Protein AF-A0A9E2I5A7-F1 (afdb_monomer_lite)

Foldseek 3Di:
DPPDQDADDDDPDPVRVVVCVVPDDCVSNVSVDDDDDDDDDDDDDDDDDDDDPVRVVVLCVVCVVVVHHSVVSVD

Radius of gyration: 24.11 Å; chains: 1; bounding box: 38×34×63 Å

Secondary structure (DSSP, 8-state):
-----PPPPPPSSHHHHHHHHHHS-GGGGGGGSPP-------PPP-------HHHHHHHHHHHHHTTS-HHHHH-

Structure (mmCIF, N/CA/C/O backbone):
data_AF-A0A9E2I5A7-F1
#
_entry.id   AF-A0A9E2I5A7-F1
#
loop_
_atom_site.group_PDB
_atom_site.id
_atom_site.type_symbol
_atom_site.label_atom_id
_atom_site.label_alt_id
_atom_site.label_comp_id
_atom_site.label_asym_id
_atom_site.label_entity_id
_atom_site.label_seq_id
_atom_site.pdbx_PDB_ins_code
_atom_site.Cartn_x
_atom_site.Cartn_y
_atom_site.Cartn_z
_atom_site.occupancy
_atom_site.B_iso_or_equiv
_atom_site.auth_seq_id
_atom_site.auth_comp_id
_atom_site.auth_asym_id
_atom_site.auth_atom_id
_atom_site.pdbx_PDB_model_num
ATOM 1 N N . MET A 1 1 ? 11.321 -21.421 -34.804 1.00 42.78 1 MET A N 1
ATOM 2 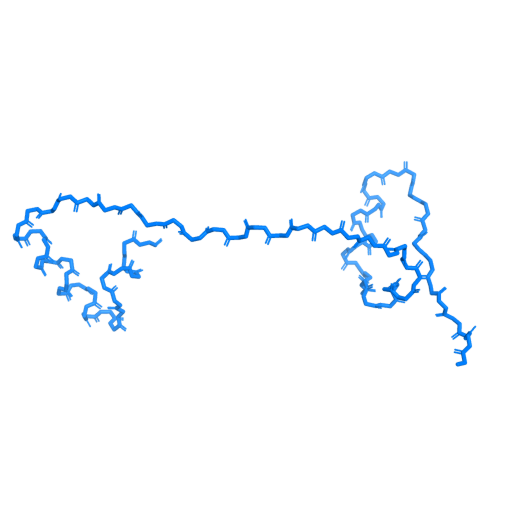C CA . MET A 1 1 ? 11.183 -20.770 -36.126 1.00 42.78 1 MET A CA 1
ATOM 3 C C . MET A 1 1 ? 11.457 -19.288 -35.902 1.00 42.78 1 MET A C 1
ATOM 5 O O . MET A 1 1 ? 10.788 -18.732 -35.043 1.00 42.78 1 MET A O 1
ATOM 9 N N . PRO A 1 2 ? 12.487 -18.685 -36.520 1.00 48.97 2 PRO A N 1
ATOM 10 C CA . PRO A 1 2 ? 13.007 -17.368 -36.151 1.00 48.97 2 PRO A CA 1
ATOM 11 C C . PRO A 1 2 ? 12.356 -16.255 -36.985 1.00 48.97 2 PRO A C 1
ATOM 13 O O . PRO A 1 2 ? 13.052 -15.459 -37.598 1.00 48.97 2 PRO A O 1
ATOM 16 N N . GLU A 1 3 ? 11.031 -16.220 -37.067 1.00 54.12 3 GLU A N 1
ATOM 17 C CA . GLU A 1 3 ? 10.340 -15.312 -37.985 1.00 54.12 3 GLU A CA 1
ATOM 18 C C . GLU A 1 3 ? 9.550 -14.285 -37.157 1.00 54.12 3 GLU A C 1
ATOM 20 O O . GLU A 1 3 ? 8.535 -14.628 -36.561 1.00 54.12 3 GLU A O 1
ATOM 25 N N . ASN A 1 4 ? 10.055 -13.041 -37.122 1.00 60.44 4 ASN A N 1
ATOM 26 C CA . ASN A 1 4 ? 9.528 -11.827 -36.463 1.00 60.44 4 ASN A CA 1
ATOM 27 C C . ASN A 1 4 ? 9.785 -11.602 -34.958 1.00 60.44 4 ASN A C 1
ATOM 29 O O . ASN A 1 4 ? 8.861 -11.363 -34.186 1.00 60.44 4 ASN A O 1
ATOM 33 N N . ARG A 1 5 ? 11.057 -11.492 -34.547 1.00 68.62 5 ARG A N 1
ATOM 34 C CA . ARG A 1 5 ? 11.389 -10.758 -33.309 1.00 68.62 5 ARG A CA 1
ATOM 35 C C . ARG A 1 5 ? 11.301 -9.253 -33.565 1.00 68.62 5 ARG A C 1
ATOM 37 O O . ARG A 1 5 ? 12.166 -8.704 -34.249 1.00 68.62 5 ARG A O 1
ATOM 44 N N . LYS A 1 6 ? 10.260 -8.590 -33.054 1.00 83.62 6 LYS A N 1
ATOM 45 C CA . LYS A 1 6 ? 10.142 -7.129 -33.137 1.00 83.62 6 LYS A CA 1
ATOM 46 C C . LYS A 1 6 ? 11.168 -6.484 -32.205 1.00 83.62 6 LYS A C 1
ATOM 48 O O . LYS A 1 6 ? 11.266 -6.836 -31.036 1.00 83.62 6 LYS A O 1
ATOM 53 N N . THR A 1 7 ? 11.935 -5.532 -32.722 1.00 86.06 7 THR A N 1
ATOM 54 C CA . THR A 1 7 ? 12.900 -4.746 -31.940 1.00 86.06 7 THR A CA 1
ATOM 55 C C . THR A 1 7 ? 12.317 -3.383 -31.608 1.00 86.06 7 THR A C 1
ATOM 57 O O . THR A 1 7 ? 11.623 -2.799 -32.443 1.00 86.06 7 THR A O 1
ATOM 60 N N . LEU A 1 8 ? 12.632 -2.848 -30.429 1.00 87.19 8 LEU A N 1
ATOM 61 C CA . LEU A 1 8 ? 12.182 -1.510 -30.048 1.00 87.19 8 LEU A CA 1
ATOM 62 C C . LEU A 1 8 ? 12.725 -0.438 -31.015 1.00 87.19 8 LEU A C 1
ATOM 64 O O . LEU A 1 8 ? 13.916 -0.468 -31.348 1.00 87.19 8 LEU A O 1
ATOM 68 N N . PRO A 1 9 ? 11.880 0.502 -31.478 1.00 88.12 9 PRO A N 1
ATOM 69 C CA . PRO A 1 9 ? 12.320 1.609 -32.315 1.00 88.12 9 PRO A CA 1
ATOM 70 C C . PRO A 1 9 ? 13.135 2.629 -31.506 1.00 88.12 9 PRO A C 1
ATOM 72 O O . PRO A 1 9 ? 13.112 2.656 -30.277 1.00 88.12 9 PRO A O 1
ATOM 75 N N . LYS A 1 10 ? 13.878 3.488 -32.210 1.00 91.38 10 LYS A N 1
ATOM 76 C CA . LYS A 1 10 ? 14.547 4.642 -31.598 1.00 91.38 10 LYS A CA 1
ATOM 77 C C . LYS A 1 10 ? 13.600 5.835 -31.621 1.00 91.38 10 LYS A C 1
ATOM 79 O O . LYS A 1 10 ? 13.101 6.168 -32.690 1.00 91.38 10 LYS A O 1
ATOM 84 N N . PHE A 1 11 ? 13.432 6.492 -30.481 1.00 94.12 11 PHE A N 1
ATOM 85 C CA . PHE A 1 11 ? 12.589 7.680 -30.343 1.00 94.12 11 PHE A CA 1
ATOM 86 C C . PHE A 1 11 ? 13.422 8.960 -30.440 1.00 94.12 11 PHE A C 1
ATOM 88 O O . PHE A 1 11 ? 14.574 8.994 -29.993 1.00 94.12 11 PHE A O 1
ATOM 95 N N . GLN A 1 12 ? 12.848 10.011 -31.021 1.00 93.38 12 GLN A N 1
ATOM 96 C CA . GLN A 1 12 ? 13.472 11.332 -31.143 1.00 93.38 12 GLN A CA 1
ATOM 97 C C . GLN A 1 12 ? 13.060 12.276 -30.003 1.00 93.38 12 GLN A C 1
ATOM 99 O O . GLN A 1 12 ? 13.717 13.297 -29.789 1.00 93.38 12 GLN A O 1
ATOM 104 N N . SER A 1 13 ? 12.003 11.939 -29.256 1.00 95.94 13 SER A N 1
ATOM 105 C CA . SER A 1 13 ? 11.529 12.693 -28.092 1.00 95.94 13 SER A CA 1
ATOM 106 C C . SER A 1 13 ? 10.906 11.785 -27.024 1.00 95.94 13 SER A C 1
ATOM 108 O O . SER A 1 13 ? 10.562 10.630 -27.283 1.00 95.94 13 SER A O 1
ATOM 110 N N . LEU A 1 14 ? 10.753 12.319 -25.807 1.00 93.75 14 LEU A N 1
ATOM 111 C CA . LEU A 1 14 ? 10.051 11.624 -24.724 1.00 93.75 14 LEU A CA 1
ATOM 112 C C . LEU A 1 14 ? 8.550 11.478 -25.009 1.00 93.75 14 LEU A C 1
ATOM 114 O O . LEU A 1 14 ? 7.985 10.447 -24.666 1.00 93.75 14 LEU A O 1
ATOM 118 N N . ASP A 1 15 ? 7.929 12.463 -25.664 1.00 95.69 15 ASP A N 1
ATOM 119 C CA . ASP A 1 15 ? 6.502 12.421 -26.013 1.00 95.69 15 ASP A CA 1
ATOM 120 C C . ASP A 1 15 ? 6.207 11.315 -27.038 1.00 95.69 15 ASP A C 1
ATOM 122 O O . ASP A 1 15 ? 5.227 10.588 -26.907 1.00 95.69 15 ASP A O 1
ATOM 126 N N . GLU A 1 16 ? 7.089 11.142 -28.029 1.00 95.31 16 GLU A N 1
ATOM 127 C CA . GLU A 1 16 ? 7.000 10.061 -29.018 1.00 95.31 16 GLU A CA 1
ATOM 128 C C . GLU A 1 16 ? 7.160 8.685 -28.358 1.00 95.31 16 GLU A C 1
ATOM 130 O O . GLU A 1 16 ? 6.417 7.754 -28.664 1.00 95.31 16 GLU A O 1
ATOM 135 N N . MET A 1 17 ? 8.105 8.568 -27.418 1.00 93.75 17 MET A N 1
ATOM 136 C CA . MET A 1 17 ? 8.289 7.349 -26.634 1.00 93.75 17 MET A CA 1
ATOM 137 C C . MET A 1 17 ? 7.038 7.036 -25.808 1.00 93.75 17 MET A C 1
ATOM 139 O O . MET A 1 17 ? 6.546 5.915 -25.863 1.00 93.75 17 MET A O 1
ATOM 143 N N . ALA A 1 18 ? 6.502 8.014 -25.074 1.00 94.19 18 ALA A N 1
ATOM 144 C CA . ALA A 1 18 ? 5.309 7.830 -24.251 1.00 94.19 18 ALA A CA 1
ATOM 145 C C . ALA A 1 18 ? 4.100 7.381 -25.087 1.00 94.19 18 ALA A C 1
ATOM 147 O O . ALA A 1 18 ? 3.480 6.374 -24.756 1.00 94.19 18 ALA A O 1
ATOM 148 N N . ALA A 1 19 ? 3.839 8.050 -26.216 1.00 95.25 19 ALA A N 1
ATOM 149 C CA . ALA A 1 19 ? 2.755 7.681 -27.126 1.00 95.25 19 ALA A CA 1
ATOM 150 C C . ALA A 1 19 ? 2.896 6.242 -27.654 1.00 95.25 19 ALA A C 1
ATOM 152 O O . ALA A 1 19 ? 1.913 5.509 -27.736 1.00 95.25 19 ALA A O 1
ATOM 153 N N . PHE A 1 20 ? 4.122 5.802 -27.957 1.00 94.38 20 PHE A N 1
ATOM 154 C CA . PHE A 1 20 ? 4.370 4.418 -28.355 1.00 94.38 20 PHE A CA 1
ATOM 155 C C . PHE A 1 20 ? 3.995 3.420 -27.251 1.00 94.38 20 PHE A C 1
ATOM 157 O O . PHE A 1 20 ? 3.340 2.425 -27.548 1.00 94.38 20 PHE A O 1
ATOM 164 N N . PHE A 1 21 ? 4.376 3.675 -25.995 1.00 92.88 21 PHE A N 1
ATOM 165 C CA . PHE A 1 21 ? 4.051 2.785 -24.871 1.00 92.88 21 PHE A CA 1
ATOM 166 C C . PHE A 1 21 ? 2.555 2.767 -24.521 1.00 92.88 21 PHE A C 1
ATOM 168 O O . PHE A 1 21 ? 2.070 1.740 -24.052 1.00 92.88 21 PHE A O 1
ATOM 175 N N . ASP A 1 22 ? 1.826 3.857 -24.766 1.00 94.50 22 ASP A N 1
ATOM 176 C CA . ASP A 1 22 ? 0.376 3.915 -24.543 1.00 94.50 22 ASP A CA 1
ATOM 177 C C . ASP A 1 22 ? -0.408 3.095 -25.581 1.00 94.50 22 ASP A C 1
ATOM 179 O O . ASP A 1 22 ? -1.439 2.498 -25.264 1.00 94.50 22 ASP A O 1
ATOM 183 N N . GLU A 1 23 ? 0.072 3.061 -26.826 1.00 93.12 23 GLU A N 1
ATOM 184 C CA . GLU A 1 23 ? -0.641 2.449 -27.955 1.00 93.12 23 GLU A CA 1
ATOM 185 C C . GLU A 1 23 ? -0.140 1.041 -28.323 1.00 93.12 23 GLU A C 1
ATOM 187 O O . GLU A 1 23 ? -0.780 0.352 -29.123 1.00 93.12 23 GLU A O 1
ATOM 192 N N . THR A 1 24 ? 0.984 0.591 -27.753 1.00 91.56 24 THR A N 1
ATO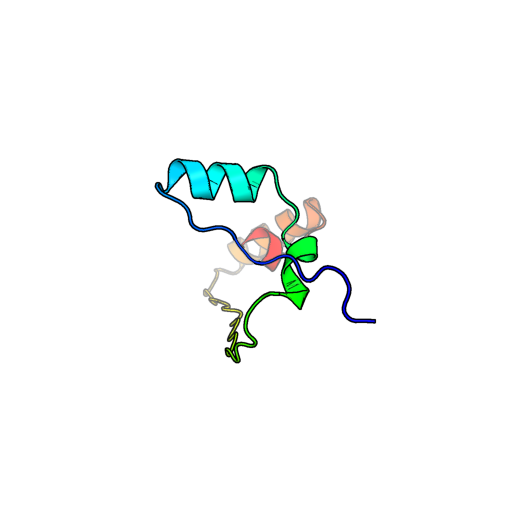M 193 C CA . THR A 1 24 ? 1.666 -0.646 -28.168 1.00 91.56 24 THR A CA 1
ATOM 194 C C . THR A 1 24 ? 1.744 -1.681 -27.049 1.00 91.56 24 THR A C 1
ATOM 196 O O . THR A 1 24 ? 2.205 -1.397 -25.946 1.00 91.56 24 THR A O 1
ATOM 199 N N . ASP A 1 25 ? 1.375 -2.929 -27.358 1.00 90.19 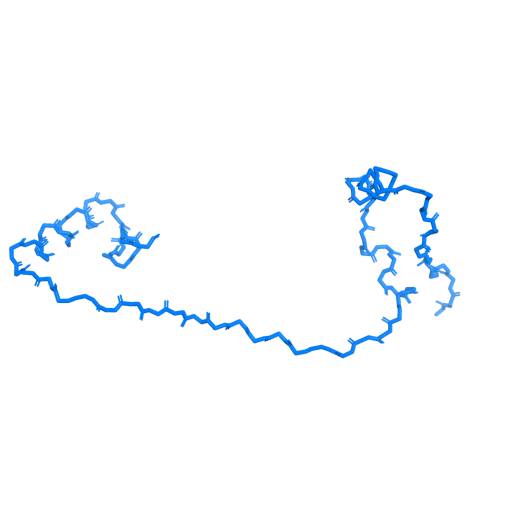25 ASP A N 1
ATOM 200 C CA . ASP A 1 25 ? 1.611 -4.065 -26.465 1.00 90.19 25 ASP A CA 1
ATOM 201 C C . ASP A 1 25 ? 3.106 -4.425 -26.438 1.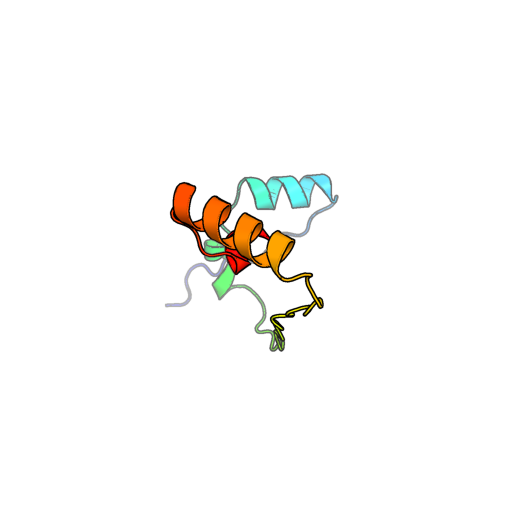00 90.19 25 ASP A C 1
ATOM 203 O O . ASP A 1 25 ? 3.702 -4.802 -27.449 1.00 90.19 25 ASP A O 1
ATOM 207 N N . MET A 1 26 ? 3.724 -4.326 -25.264 1.00 89.25 26 MET A N 1
ATOM 208 C CA . MET A 1 26 ? 5.143 -4.630 -25.075 1.00 89.25 26 MET A CA 1
ATOM 209 C C . MET A 1 26 ? 5.456 -6.131 -25.128 1.00 89.25 26 MET A C 1
ATOM 211 O O . MET A 1 26 ? 6.609 -6.497 -25.374 1.00 89.25 26 MET A O 1
ATOM 215 N N . GLY A 1 27 ? 4.454 -6.999 -24.951 1.00 88.94 27 GLY A N 1
ATOM 216 C CA . GLY A 1 27 ? 4.602 -8.447 -25.097 1.00 88.94 27 GLY A CA 1
ATOM 217 C C . GLY A 1 27 ? 5.071 -8.847 -26.498 1.00 88.94 27 GLY A C 1
ATOM 218 O O . GLY A 1 27 ? 5.897 -9.746 -26.636 1.00 88.94 27 GLY A O 1
ATOM 219 N N . ASP A 1 28 ? 4.654 -8.098 -27.521 1.00 89.50 28 ASP A N 1
ATOM 220 C CA . ASP A 1 28 ? 5.053 -8.293 -28.920 1.00 89.50 28 ASP A CA 1
ATOM 221 C C . ASP A 1 28 ? 6.556 -8.068 -29.180 1.00 89.50 28 ASP A C 1
ATOM 223 O O . ASP A 1 28 ? 7.087 -8.510 -30.203 1.00 89.50 28 ASP A O 1
ATOM 227 N N . TYR A 1 29 ? 7.239 -7.345 -28.288 1.00 89.94 29 TYR A N 1
ATOM 228 C CA . TYR A 1 29 ? 8.653 -6.982 -28.414 1.00 89.94 29 TYR A CA 1
ATOM 229 C C . TYR A 1 29 ? 9.554 -7.795 -27.481 1.00 89.94 29 TYR A C 1
ATOM 231 O O . TYR A 1 29 ? 10.776 -7.716 -27.610 1.00 89.94 29 TYR A O 1
ATOM 239 N N . LEU A 1 30 ? 8.973 -8.586 -26.570 1.00 85.81 30 LEU A N 1
ATOM 240 C CA . LEU A 1 30 ? 9.686 -9.281 -25.496 1.00 85.81 30 LEU A CA 1
ATOM 241 C C . LEU A 1 30 ? 10.816 -10.175 -26.027 1.00 85.81 30 LEU A C 1
ATOM 243 O O . LEU A 1 30 ? 11.944 -10.082 -25.551 1.00 85.81 30 LEU A O 1
ATOM 247 N N . ASP A 1 31 ? 10.553 -10.957 -27.076 1.00 87.75 31 ASP A N 1
ATOM 248 C CA . ASP A 1 31 ? 11.542 -11.867 -27.676 1.00 87.75 31 ASP A CA 1
ATOM 249 C C . ASP A 1 31 ? 12.724 -11.139 -28.348 1.00 87.75 31 ASP A C 1
ATOM 251 O O . ASP A 1 31 ? 13.772 -11.740 -28.609 1.00 87.75 31 ASP A O 1
ATOM 255 N N . GLY A 1 32 ? 12.541 -9.863 -28.705 1.00 87.38 32 GLY A N 1
ATOM 256 C CA . GLY A 1 32 ? 13.551 -9.017 -29.342 1.00 87.38 32 GLY A CA 1
ATOM 257 C C . GLY A 1 32 ? 14.354 -8.160 -28.364 1.00 87.38 32 GLY A C 1
ATOM 258 O O . GLY A 1 32 ? 15.314 -7.509 -28.787 1.00 87.38 32 GLY A O 1
ATOM 259 N N . MET A 1 33 ? 13.978 -8.137 -27.083 1.00 86.44 33 MET A N 1
ATOM 260 C CA . MET A 1 33 ? 14.695 -7.390 -26.056 1.00 86.44 33 MET A CA 1
ATOM 261 C C . MET A 1 33 ? 15.962 -8.127 -25.607 1.00 86.44 33 MET A C 1
ATOM 263 O O . MET A 1 33 ? 16.015 -9.358 -25.640 1.00 86.44 33 MET A O 1
ATOM 267 N N . PRO A 1 34 ? 17.009 -7.390 -25.195 1.00 85.94 34 PRO A N 1
ATOM 268 C CA . PRO A 1 34 ? 18.179 -8.009 -24.592 1.00 85.94 34 PRO A CA 1
ATOM 269 C C . PRO A 1 34 ? 17.800 -8.702 -23.280 1.00 85.94 34 PRO A C 1
ATOM 271 O O . PRO A 1 34 ? 17.003 -8.183 -22.500 1.00 85.94 34 PRO A O 1
ATOM 274 N N . GLU A 1 35 ? 18.414 -9.853 -23.023 1.00 87.50 35 GLU A N 1
ATOM 275 C CA . GLU A 1 35 ? 18.319 -10.521 -21.728 1.00 87.50 35 GLU A CA 1
ATOM 276 C C . GLU A 1 35 ? 19.053 -9.686 -20.670 1.00 87.50 35 GLU A C 1
ATOM 278 O O . GLU A 1 35 ? 20.192 -9.258 -20.879 1.00 87.50 35 GLU A O 1
ATOM 283 N N . VAL A 1 36 ? 18.380 -9.416 -19.551 1.00 89.50 36 VAL A N 1
ATOM 284 C CA . VAL A 1 36 ? 18.916 -8.633 -18.435 1.00 89.50 36 VAL A CA 1
ATOM 285 C C . VAL A 1 36 ? 18.572 -9.343 -17.135 1.00 89.50 36 VAL A C 1
ATOM 287 O O . VAL A 1 36 ? 17.406 -9.623 -16.864 1.00 89.50 36 VAL A O 1
ATOM 290 N N . GLU A 1 37 ? 19.587 -9.589 -16.312 1.00 89.56 37 GLU A N 1
ATOM 291 C CA . GLU A 1 37 ? 19.409 -10.054 -14.940 1.00 89.56 37 GLU A CA 1
ATOM 292 C C . GLU A 1 37 ? 19.302 -8.849 -14.004 1.00 89.56 37 GLU A C 1
ATOM 294 O O . GLU A 1 37 ? 20.159 -7.963 -13.999 1.00 89.56 37 GLU A O 1
ATOM 299 N N . PHE A 1 38 ? 18.240 -8.808 -13.205 1.00 88.38 38 PHE A N 1
ATOM 300 C CA . PHE A 1 38 ? 18.052 -7.807 -12.165 1.00 88.38 38 PHE A CA 1
ATOM 301 C C . PHE A 1 38 ? 17.368 -8.441 -10.958 1.00 88.38 38 PHE A C 1
ATOM 303 O O . PHE A 1 38 ? 16.543 -9.344 -11.090 1.00 88.38 38 PHE A O 1
ATOM 310 N N . GLU A 1 39 ? 17.724 -7.965 -9.770 1.00 90.12 39 GLU A N 1
ATOM 311 C CA . GLU A 1 39 ? 17.134 -8.418 -8.517 1.00 90.12 39 GLU A CA 1
ATOM 312 C C . GLU A 1 39 ? 16.014 -7.458 -8.116 1.00 90.12 39 GLU A C 1
ATOM 314 O O . GLU A 1 39 ? 16.218 -6.247 -8.007 1.00 90.12 39 GLU A O 1
ATOM 319 N N . ILE A 1 40 ? 14.815 -8.002 -7.919 1.00 87.31 40 ILE A N 1
ATOM 320 C CA . ILE A 1 40 ? 13.683 -7.256 -7.382 1.00 87.31 40 ILE A CA 1
ATOM 321 C C . ILE A 1 40 ? 13.551 -7.622 -5.910 1.00 87.31 40 ILE A C 1
ATOM 323 O O . ILE A 1 40 ? 13.074 -8.708 -5.583 1.00 87.31 40 ILE A O 1
ATOM 327 N N . ASP A 1 41 ? 13.923 -6.695 -5.031 1.00 86.56 41 ASP A N 1
ATOM 328 C CA . ASP A 1 41 ? 13.710 -6.841 -3.595 1.00 86.56 41 ASP A CA 1
ATOM 329 C C . ASP A 1 41 ? 12.472 -6.051 -3.143 1.00 86.56 41 ASP A C 1
ATOM 331 O O . ASP A 1 41 ? 12.552 -4.896 -2.716 1.00 86.56 41 ASP A O 1
ATOM 335 N N . ILE A 1 42 ? 11.286 -6.653 -3.291 1.00 86.31 42 ILE A N 1
ATOM 336 C CA . ILE A 1 42 ? 10.043 -6.065 -2.770 1.00 86.31 42 ILE A CA 1
ATOM 337 C C . ILE A 1 42 ? 9.914 -6.422 -1.290 1.00 86.31 42 ILE A C 1
ATOM 339 O O . ILE A 1 42 ? 9.540 -7.537 -0.927 1.00 86.31 42 ILE A O 1
ATOM 343 N N . GLN A 1 43 ? 10.167 -5.439 -0.432 1.00 85.31 43 GLN A N 1
ATOM 344 C CA . GLN A 1 43 ? 10.049 -5.573 1.017 1.00 85.31 43 GLN A CA 1
ATOM 345 C C . GLN A 1 43 ? 8.678 -5.094 1.512 1.00 85.31 43 GLN A C 1
ATOM 347 O O . GLN A 1 43 ? 8.253 -3.972 1.232 1.00 85.31 43 GLN A O 1
ATOM 352 N N . SER A 1 44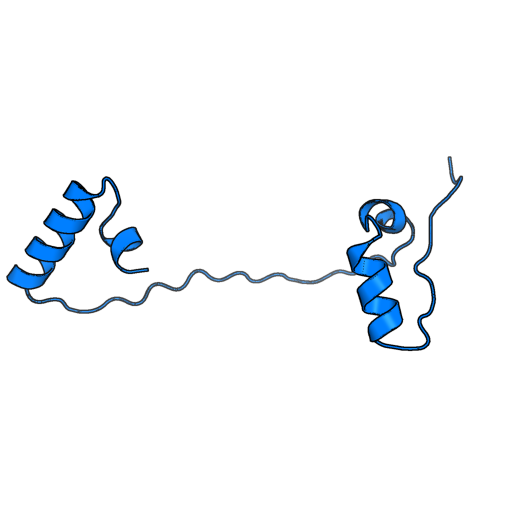 ? 7.986 -5.919 2.304 1.00 78.44 44 SER A N 1
ATOM 353 C CA . SER A 1 44 ? 6.779 -5.497 3.024 1.00 78.44 44 SER A CA 1
ATOM 354 C C . SER A 1 44 ? 7.157 -4.863 4.366 1.00 78.44 44 SER A C 1
ATOM 356 O O . SER A 1 44 ? 7.697 -5.544 5.239 1.00 78.44 44 SER A O 1
ATOM 358 N N . GLY A 1 45 ? 6.849 -3.580 4.563 1.00 81.31 45 GLY A N 1
ATOM 359 C CA . GLY A 1 45 ? 7.049 -2.892 5.840 1.00 81.31 45 GLY A CA 1
ATOM 360 C C . GLY A 1 45 ? 5.783 -2.891 6.698 1.00 81.31 45 GLY A C 1
ATOM 361 O O . GLY A 1 45 ? 4.709 -2.553 6.208 1.00 81.31 45 GLY A O 1
ATOM 362 N N . LYS A 1 46 ? 5.902 -3.223 7.991 1.00 82.81 46 LYS A N 1
ATOM 363 C CA . LYS A 1 46 ? 4.847 -2.981 8.989 1.00 82.81 46 LYS A CA 1
ATOM 364 C C . LYS A 1 46 ? 5.368 -2.040 10.067 1.00 82.81 46 LYS A C 1
ATOM 366 O O . LYS A 1 46 ? 6.387 -2.328 10.692 1.00 82.81 46 LYS A O 1
ATOM 371 N N . THR A 1 47 ? 4.643 -0.955 10.319 1.00 83.06 47 THR A N 1
ATOM 372 C CA . THR A 1 47 ? 4.940 -0.036 11.424 1.00 83.06 47 THR A CA 1
ATOM 373 C C . THR A 1 47 ? 3.977 -0.305 12.569 1.00 83.06 47 THR A C 1
ATOM 375 O O . THR A 1 47 ? 2.765 -0.172 12.415 1.00 83.06 47 THR A O 1
ATOM 378 N N . TYR A 1 48 ? 4.513 -0.688 13.728 1.00 87.56 48 TYR A N 1
ATOM 379 C CA . TYR A 1 48 ? 3.711 -0.949 14.920 1.00 87.56 48 TYR A CA 1
ATOM 380 C C . TYR A 1 48 ? 3.639 0.296 15.798 1.00 87.56 48 TYR A C 1
ATOM 382 O O . TYR A 1 48 ? 4.662 0.880 16.153 1.00 87.56 48 TYR A O 1
ATOM 390 N N . PHE A 1 49 ? 2.422 0.664 16.192 1.00 88.81 49 PHE A N 1
ATOM 391 C CA . PHE A 1 49 ? 2.165 1.758 17.120 1.00 88.81 49 PHE A CA 1
ATOM 392 C C . PHE A 1 49 ? 1.520 1.217 18.391 1.00 88.81 49 PHE A C 1
ATOM 394 O O . PHE A 1 49 ? 0.628 0.370 18.335 1.00 88.81 49 PHE A O 1
ATOM 401 N N . ALA A 1 50 ? 1.946 1.729 19.544 1.00 93.81 50 ALA A N 1
ATOM 402 C CA . ALA A 1 50 ? 1.204 1.519 20.777 1.00 93.81 50 ALA A CA 1
ATOM 403 C C . ALA A 1 50 ? -0.103 2.319 20.705 1.00 93.81 50 ALA A C 1
ATOM 405 O O . ALA A 1 50 ? -0.08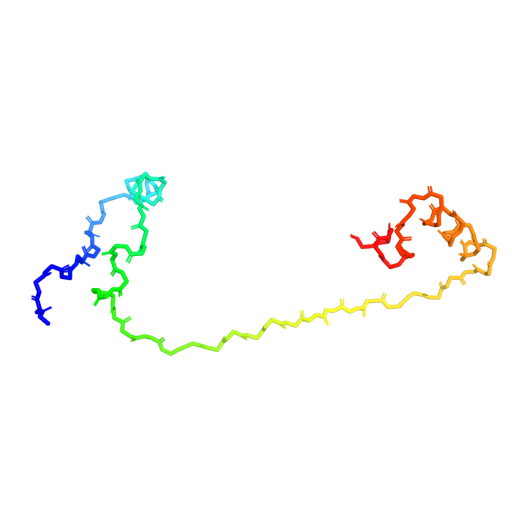9 3.524 20.454 1.00 93.81 50 ALA A O 1
ATOM 406 N N . VAL A 1 51 ? -1.230 1.645 20.925 1.00 94.94 51 VAL A N 1
ATOM 407 C CA . VAL A 1 51 ? -2.564 2.249 20.879 1.00 94.94 51 VAL A CA 1
ATOM 408 C C . VAL A 1 51 ? -3.228 2.051 22.233 1.00 94.94 51 VAL A C 1
ATOM 410 O O . VAL A 1 51 ? -3.202 0.956 22.794 1.00 94.94 51 VAL A O 1
ATOM 413 N N . GLU A 1 52 ? -3.824 3.114 22.768 1.00 97.88 52 GLU A N 1
ATOM 414 C CA . GLU A 1 52 ? -4.618 3.031 23.992 1.00 97.88 52 GLU A CA 1
ATOM 415 C C . GLU A 1 52 ? -5.797 2.052 23.800 1.00 97.88 52 GLU A C 1
ATOM 417 O O . GLU A 1 52 ? -6.388 1.950 22.723 1.00 97.88 52 GLU A O 1
ATOM 422 N N . SER A 1 53 ? -6.121 1.293 24.848 1.00 97.38 53 SER A N 1
ATOM 423 C CA . SER A 1 53 ? -7.070 0.172 24.809 1.00 97.38 53 SER A CA 1
ATOM 424 C C . SER A 1 53 ? -8.465 0.513 24.261 1.00 97.38 53 SER A C 1
ATOM 426 O O . SER A 1 53 ? -9.047 -0.252 23.483 1.00 97.38 53 SER A O 1
ATOM 428 N N . THR A 1 54 ? -8.995 1.680 24.616 1.00 98.19 54 THR A N 1
ATOM 429 C CA . THR A 1 54 ? -10.302 2.166 24.172 1.00 98.19 54 THR A CA 1
ATOM 430 C C . THR A 1 54 ? -10.260 2.536 22.696 1.00 98.19 54 THR A C 1
ATOM 432 O O . THR A 1 54 ? -11.182 2.206 21.945 1.00 98.19 54 THR A O 1
ATOM 435 N N . LEU A 1 55 ? -9.187 3.193 22.250 1.00 97.19 55 LEU A N 1
ATOM 436 C CA . LEU A 1 55 ? -8.980 3.498 20.836 1.00 97.19 55 LEU A CA 1
ATOM 437 C C . LEU A 1 55 ? -8.834 2.215 20.000 1.00 97.19 55 LEU A C 1
ATOM 439 O O . LEU A 1 55 ? -9.491 2.090 18.967 1.00 97.19 55 LEU A O 1
ATOM 443 N N . SER A 1 56 ? -8.067 1.236 20.481 1.00 96.94 56 SER A N 1
ATOM 444 C CA . SER A 1 56 ? -7.915 -0.075 19.832 1.00 96.94 56 SER A CA 1
ATOM 445 C C . SER A 1 56 ? -9.261 -0.794 19.648 1.00 96.94 56 SER A C 1
ATOM 447 O O . SER A 1 56 ? -9.578 -1.292 18.561 1.00 96.94 56 SER A O 1
ATOM 449 N N . SER A 1 57 ? -10.116 -0.756 20.675 1.00 97.75 57 SER A N 1
ATOM 450 C CA . SER A 1 57 ? -11.466 -1.333 20.609 1.00 97.75 57 SER A CA 1
ATOM 451 C C . SER A 1 57 ? -12.326 -0.651 19.536 1.00 97.75 57 SER A C 1
ATOM 453 O O . SER A 1 57 ? -12.949 -1.325 18.717 1.00 97.75 57 SER A O 1
ATOM 455 N N . LYS A 1 58 ? -12.291 0.687 19.459 1.00 98.06 58 LYS A N 1
ATOM 456 C CA . LYS A 1 58 ? -13.038 1.455 18.444 1.00 98.06 58 LYS A CA 1
ATOM 457 C C . LYS A 1 58 ? -12.586 1.148 17.016 1.00 98.06 58 LYS A C 1
ATOM 459 O O . LYS A 1 58 ? -13.429 1.047 16.124 1.00 98.06 58 LYS A O 1
ATOM 464 N N . ILE A 1 59 ? -11.277 1.004 16.797 1.00 97.50 59 ILE A N 1
ATOM 465 C CA . ILE A 1 59 ? -10.710 0.631 15.491 1.00 97.50 59 ILE A CA 1
ATOM 466 C C . ILE A 1 59 ? -11.231 -0.749 15.082 1.00 97.50 59 ILE A C 1
ATOM 468 O O . ILE A 1 59 ? -11.728 -0.922 13.969 1.00 97.50 59 ILE A O 1
ATOM 472 N N . THR A 1 60 ? -11.188 -1.708 16.007 1.00 97.06 60 THR A N 1
ATOM 473 C CA . THR A 1 60 ? -11.641 -3.083 15.765 1.00 97.06 60 THR A CA 1
ATOM 474 C C . THR A 1 60 ? -13.132 -3.138 15.422 1.00 97.06 60 THR A C 1
ATOM 476 O O . THR A 1 60 ? -13.523 -3.782 14.446 1.00 97.06 60 THR A O 1
ATOM 479 N N . ASP A 1 61 ? -13.968 -2.409 16.162 1.00 98.25 61 ASP A N 1
ATOM 480 C CA . ASP A 1 61 ? -15.408 -2.341 15.903 1.00 98.25 61 ASP A CA 1
ATOM 481 C C . ASP A 1 61 ? -15.728 -1.718 14.541 1.00 98.25 61 ASP A C 1
ATOM 483 O O . ASP A 1 61 ? -16.623 -2.186 13.830 1.00 98.25 61 ASP A O 1
ATOM 487 N N . LEU A 1 62 ? -15.003 -0.663 14.156 1.00 98.38 62 LEU A N 1
ATOM 488 C CA . LEU A 1 62 ? -15.182 -0.016 12.860 1.00 98.38 62 LEU A CA 1
ATOM 489 C C . LEU A 1 62 ? -14.773 -0.939 11.708 1.00 98.38 62 LEU A C 1
ATOM 491 O O . LEU A 1 62 ? -15.514 -1.046 10.730 1.00 98.38 62 LEU A O 1
ATOM 495 N N . ALA A 1 63 ? -13.636 -1.625 11.836 1.00 98.06 63 ALA A N 1
ATOM 496 C CA . ALA A 1 63 ? -13.155 -2.573 10.835 1.00 98.06 63 ALA A CA 1
ATOM 497 C C . ALA A 1 63 ? -14.168 -3.709 10.634 1.00 98.06 63 ALA A C 1
ATOM 499 O O . ALA A 1 63 ? -14.592 -3.985 9.509 1.00 98.06 63 ALA A O 1
ATOM 500 N N . ARG A 1 64 ? -14.678 -4.264 11.741 1.00 97.94 64 ARG A N 1
ATOM 501 C CA . ARG A 1 64 ? -15.709 -5.306 11.725 1.00 97.94 64 ARG A CA 1
ATOM 502 C C . ARG A 1 64 ? -16.995 -4.847 11.041 1.00 97.94 64 ARG A C 1
ATOM 504 O O . ARG A 1 64 ? -17.533 -5.587 10.222 1.00 97.94 64 ARG A O 1
ATOM 511 N N . LYS A 1 65 ? -17.476 -3.631 11.328 1.00 98.19 65 LYS A N 1
ATOM 512 C CA . LYS A 1 65 ? -18.662 -3.053 10.661 1.00 98.19 65 LYS A CA 1
ATOM 513 C C . LYS A 1 65 ? -18.481 -2.910 9.150 1.00 98.19 65 LYS A C 1
ATOM 515 O O . LYS A 1 65 ? -19.466 -2.948 8.423 1.00 98.19 65 LYS A O 1
ATOM 520 N N . ARG A 1 66 ? -17.240 -2.744 8.689 1.00 97.56 66 ARG A N 1
ATOM 521 C CA . ARG A 1 66 ? -16.877 -2.634 7.270 1.00 97.56 66 ARG A CA 1
ATOM 522 C C . ARG A 1 66 ? -16.520 -3.977 6.623 1.00 97.56 66 ARG A C 1
ATOM 524 O O . ARG A 1 66 ? -16.264 -4.000 5.427 1.00 97.56 66 ARG A O 1
ATOM 531 N N . GLY A 1 67 ? -16.498 -5.076 7.381 1.00 97.75 67 GLY A N 1
ATOM 532 C CA . GLY A 1 67 ? -16.119 -6.396 6.869 1.00 97.75 67 GLY A CA 1
ATOM 533 C C . GLY A 1 67 ? -14.641 -6.515 6.481 1.00 97.75 67 GLY A C 1
ATOM 534 O O . GLY A 1 67 ? -14.294 -7.392 5.696 1.00 97.75 67 GLY A O 1
ATOM 535 N N . ILE A 1 68 ? -13.780 -5.645 7.013 1.00 98.19 68 ILE A N 1
ATOM 536 C CA . ILE A 1 68 ? -12.336 -5.635 6.743 1.00 98.19 68 ILE A CA 1
ATOM 537 C C . ILE A 1 68 ? -11.543 -5.853 8.032 1.00 98.19 68 ILE A C 1
ATOM 539 O O . ILE A 1 68 ? -12.072 -5.724 9.138 1.00 98.19 68 ILE A O 1
ATOM 543 N N . SER A 1 69 ? -10.261 -6.192 7.899 1.00 96.25 69 SER A N 1
ATOM 544 C CA . SER A 1 69 ? -9.367 -6.312 9.053 1.00 96.25 69 SER A CA 1
ATOM 545 C C . SER A 1 69 ? -9.000 -4.933 9.621 1.00 96.25 69 SER A C 1
ATOM 547 O O . SER A 1 69 ? -9.046 -3.928 8.911 1.00 96.25 69 SER A O 1
ATOM 549 N N . ALA A 1 70 ? -8.613 -4.874 10.898 1.00 94.69 70 ALA A N 1
ATOM 550 C CA . ALA A 1 70 ? -8.100 -3.638 11.496 1.00 94.69 70 ALA A CA 1
ATOM 551 C C . ALA A 1 70 ? -6.809 -3.158 10.808 1.00 94.69 70 ALA A C 1
ATOM 553 O O . ALA A 1 70 ? -6.610 -1.960 10.665 1.00 94.69 70 ALA A O 1
ATOM 554 N N . GLU A 1 71 ? -5.974 -4.083 10.325 1.00 92.25 71 GLU A N 1
ATOM 555 C CA . GLU A 1 71 ? -4.784 -3.766 9.528 1.00 92.25 71 GLU A CA 1
ATOM 556 C C . GLU A 1 71 ? -5.165 -3.091 8.201 1.00 92.25 71 GLU A C 1
ATOM 558 O O . GLU A 1 71 ? -4.641 -2.033 7.879 1.00 92.25 71 GLU A O 1
ATOM 563 N N . THR A 1 72 ? -6.146 -3.637 7.481 1.00 93.44 72 THR A N 1
ATOM 564 C CA . THR A 1 72 ? -6.680 -3.064 6.230 1.00 93.44 72 THR A CA 1
ATOM 565 C C . THR A 1 72 ? -7.404 -1.735 6.443 1.00 93.44 72 THR A C 1
ATOM 567 O O . THR A 1 72 ? -7.539 -0.950 5.519 1.00 93.44 72 THR A O 1
ATOM 570 N N . LEU A 1 73 ? -7.941 -1.487 7.638 1.00 94.50 73 LEU A N 1
ATOM 571 C CA . LEU A 1 73 ? -8.553 -0.199 7.959 1.00 94.50 73 LEU A CA 1
ATOM 572 C C . LEU A 1 73 ? -7.499 0.902 8.176 1.00 94.50 73 LEU A C 1
ATOM 574 O O . LEU A 1 73 ? -7.824 2.075 7.997 1.00 94.50 73 LEU A O 1
ATOM 578 N N . LEU A 1 74 ? -6.293 0.536 8.624 1.00 91.12 74 LEU A N 1
ATOM 579 C CA . LEU A 1 74 ? -5.226 1.468 9.006 1.00 91.12 74 LEU A CA 1
ATOM 580 C C . LEU A 1 74 ? -4.195 1.721 7.897 1.00 91.12 74 LEU A C 1
ATOM 582 O O . LEU A 1 74 ? -3.597 2.797 7.898 1.00 91.12 74 LEU A O 1
ATOM 586 N N . ASN A 1 75 ? -3.987 0.752 7.002 1.00 82.94 75 ASN A N 1
ATOM 587 C CA . ASN A 1 75 ? -3.139 0.864 5.810 1.00 82.94 75 ASN A CA 1
ATOM 588 C C . ASN A 1 75 ? -3.959 1.300 4.594 1.00 82.94 75 ASN A C 1
ATOM 590 O O . ASN A 1 75 ? -3.447 2.139 3.824 1.00 82.94 75 ASN A O 1
#

pLDDT: mean 89.32, std 10.64, range [42.78, 98.38]

Sequence (75 aa):
MPENRKTLPKFQSLDEMAAFFDETDMGDYLDGMPEVEFEIDIQSGKTYFAVESTLSSKITDLARKRGISAETLLN